Protein AF-A0A5B7T5Q2-F1 (afdb_monomer_lite)

pLDDT: mean 81.12, std 14.85, range [38.41, 97.44]

Foldseek 3Di:
DDPPPPDPPPVLLVLLVPPPVDDQLLSQLLVQCVVPVDQLVSNCVSPVDDSVVSVVCSVVSCVDPVSVVSNVVSVVSVVVVVPADVVNVVVVVVPPVVVVVVVVVVCVVPPDDD

Organism: NCBI:txid938155

Sequence (114 aa):
MHPKSKKGAPKIVDELEANGELNDKQKLFCLYYLQRFNAIWSYQKAYGVSYKIAHSSATRMLANAVIKKQLSILKKQQASDLYFDVADMLPLLAESNLLKQLYFMYACNNAPFD

Radius of gyration: 22.61 Å; chains: 1; bounding box: 33×31×76 Å

Structure (mmCIF, N/CA/C/O backbone):
data_AF-A0A5B7T5Q2-F1
#
_entry.id   AF-A0A5B7T5Q2-F1
#
loop_
_atom_site.group_PDB
_atom_site.id
_atom_site.type_symbol
_atom_site.label_atom_id
_atom_site.label_alt_id
_atom_site.label_comp_id
_atom_site.label_asym_id
_atom_site.label_entity_id
_atom_site.label_seq_id
_atom_site.pdbx_PDB_ins_code
_atom_site.Cartn_x
_atom_site.Cartn_y
_atom_site.Cartn_z
_atom_site.occupancy
_atom_site.B_iso_or_equiv
_atom_site.auth_seq_id
_atom_site.auth_comp_id
_atom_site.auth_asym_id
_atom_site.auth_atom_id
_atom_site.pdbx_PDB_model_num
ATOM 1 N N . MET A 1 1 ? -15.839 -21.587 25.258 1.00 38.41 1 MET A N 1
ATOM 2 C CA . MET A 1 1 ? -15.688 -21.647 23.787 1.00 38.41 1 MET A CA 1
ATOM 3 C C . MET A 1 1 ? -15.434 -20.228 23.305 1.00 38.41 1 MET A C 1
ATOM 5 O O . MET A 1 1 ? -16.362 -19.437 23.312 1.00 38.41 1 MET A O 1
ATOM 9 N N . HIS A 1 2 ? -14.192 -19.857 22.990 1.00 40.44 2 HIS A N 1
ATOM 10 C CA . HIS A 1 2 ? -13.915 -18.520 22.452 1.00 40.44 2 HIS A CA 1
ATOM 11 C C . HIS A 1 2 ? -14.277 -18.505 20.963 1.00 40.44 2 HIS A C 1
ATOM 13 O O . HIS A 1 2 ? -13.783 -19.374 20.232 1.00 40.44 2 HIS A O 1
ATOM 19 N N . PRO A 1 3 ? -15.129 -17.581 20.483 1.00 50.75 3 PRO A N 1
ATOM 20 C CA . PRO A 1 3 ? -15.388 -17.487 19.062 1.00 50.75 3 PRO A CA 1
ATOM 21 C C . PRO A 1 3 ? -14.092 -17.010 18.407 1.00 50.75 3 PRO A C 1
ATOM 23 O O . PRO A 1 3 ? -13.544 -15.962 18.741 1.00 50.75 3 PRO A O 1
ATOM 26 N N . LYS A 1 4 ? -13.563 -17.814 17.484 1.00 48.31 4 LYS A N 1
ATOM 27 C CA . LYS A 1 4 ? -12.504 -17.391 16.569 1.00 48.31 4 LYS A CA 1
ATOM 28 C C . LYS A 1 4 ? -13.041 -16.180 15.803 1.00 48.31 4 LYS A C 1
ATOM 30 O O . LYS A 1 4 ? -13.829 -16.357 14.875 1.00 48.31 4 LYS A O 1
ATOM 35 N N . SER A 1 5 ? -12.645 -14.971 16.196 1.00 45.16 5 SER A N 1
ATOM 36 C CA . SER A 1 5 ? -12.919 -13.766 15.416 1.00 45.16 5 SER A CA 1
ATOM 37 C C . SER A 1 5 ? -12.396 -13.996 13.996 1.00 45.16 5 SER A C 1
ATOM 39 O O . SER A 1 5 ? -11.214 -14.291 13.778 1.00 45.16 5 SER A O 1
ATOM 41 N N . LYS A 1 6 ? -13.311 -13.996 13.024 1.00 44.38 6 LYS A N 1
ATOM 42 C CA . LYS A 1 6 ? -12.985 -14.167 11.612 1.00 44.38 6 LYS A CA 1
ATOM 43 C C . LYS A 1 6 ? -12.187 -12.939 11.177 1.00 44.38 6 LYS A C 1
ATOM 45 O O . LYS A 1 6 ? -12.747 -11.863 11.031 1.00 44.38 6 LYS A O 1
ATOM 50 N N . LYS A 1 7 ? -10.877 -13.157 11.014 1.00 51.03 7 LYS A N 1
ATOM 51 C CA . LYS A 1 7 ? -9.892 -12.431 10.191 1.00 51.03 7 LYS A CA 1
ATOM 52 C C . LYS A 1 7 ? -10.492 -11.218 9.462 1.00 51.03 7 LYS A C 1
ATOM 54 O O . LYS A 1 7 ? -11.314 -11.433 8.589 1.00 51.03 7 LYS A O 1
ATOM 59 N N . GLY A 1 8 ? -9.997 -10.002 9.704 1.00 50.97 8 GLY A N 1
ATOM 60 C CA . GLY A 1 8 ? -10.314 -8.785 8.924 1.00 50.97 8 GLY A CA 1
ATOM 61 C C . GLY A 1 8 ? -9.762 -8.761 7.483 1.00 50.97 8 GLY A C 1
ATOM 62 O O . GLY A 1 8 ? -9.819 -7.748 6.801 1.00 50.97 8 GLY A O 1
ATOM 63 N N . ALA A 1 9 ? -9.225 -9.880 6.989 1.00 53.44 9 ALA A N 1
ATOM 64 C CA . ALA A 1 9 ? -8.729 -10.018 5.618 1.00 53.44 9 ALA A CA 1
ATOM 65 C C . ALA A 1 9 ? -9.801 -10.028 4.492 1.00 53.44 9 ALA A C 1
ATOM 67 O O . ALA A 1 9 ? -9.482 -9.511 3.426 1.00 53.44 9 ALA A O 1
ATOM 68 N N . PRO A 1 10 ? -11.028 -10.577 4.656 1.00 60.84 10 PRO A N 1
ATOM 69 C CA . PRO A 1 10 ? -12.006 -10.675 3.574 1.00 60.84 10 PRO A CA 1
ATOM 70 C C . PRO A 1 10 ? -12.455 -9.296 3.085 1.00 60.84 10 PRO A C 1
ATOM 72 O O . PRO A 1 10 ? -12.376 -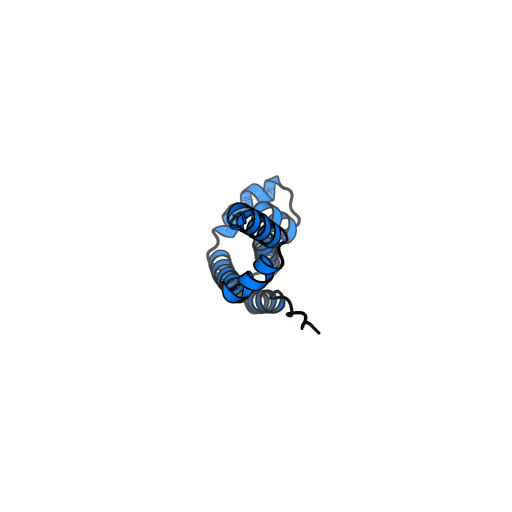9.028 1.895 1.00 60.84 10 PRO A O 1
ATOM 75 N N . LYS A 1 11 ? -12.785 -8.374 4.003 1.00 69.38 11 LYS A N 1
ATOM 76 C CA . LYS A 1 11 ? -13.265 -7.025 3.649 1.00 69.38 11 LYS A CA 1
ATOM 77 C C . LYS A 1 11 ? -12.262 -6.236 2.797 1.00 69.38 11 LYS A C 1
ATOM 79 O O . LYS A 1 11 ? -12.644 -5.561 1.849 1.00 69.38 11 LYS A O 1
ATOM 84 N N . ILE A 1 12 ? -10.972 -6.339 3.128 1.00 76.19 12 ILE A N 1
ATOM 85 C CA . ILE A 1 12 ? -9.885 -5.645 2.418 1.00 76.19 12 ILE A CA 1
ATOM 86 C C . ILE A 1 12 ? -9.746 -6.168 0.981 1.00 76.19 12 ILE A C 1
ATOM 88 O O . ILE A 1 12 ? -9.444 -5.393 0.073 1.00 76.19 12 ILE A O 1
ATOM 92 N N . VAL A 1 13 ? -9.942 -7.474 0.773 1.00 74.94 13 VAL A N 1
ATOM 93 C CA . VAL A 1 13 ? -9.872 -8.099 -0.555 1.00 74.94 13 VAL A CA 1
ATOM 94 C C . VAL A 1 13 ? -11.097 -7.715 -1.387 1.00 74.94 13 VAL A C 1
ATOM 96 O O . VAL A 1 13 ? -10.923 -7.274 -2.520 1.00 74.94 13 VAL A O 1
ATOM 99 N N . ASP A 1 14 ? -12.295 -7.749 -0.803 1.00 76.38 14 ASP A N 1
ATOM 100 C CA . ASP A 1 14 ? -13.542 -7.375 -1.483 1.00 76.38 14 ASP A CA 1
ATOM 101 C C . ASP A 1 14 ? -13.516 -5.905 -1.966 1.00 76.38 14 ASP A C 1
ATOM 103 O O . ASP A 1 14 ? -13.863 -5.602 -3.110 1.00 76.38 14 ASP A O 1
ATOM 107 N N . GLU A 1 15 ? -13.018 -4.977 -1.136 1.00 77.75 15 GLU A N 1
ATOM 108 C CA . GLU A 1 15 ? -12.849 -3.556 -1.494 1.00 77.75 15 GLU A CA 1
ATOM 109 C C . GLU A 1 15 ? -11.796 -3.319 -2.591 1.00 77.75 15 GLU A C 1
ATOM 111 O O . GLU A 1 15 ? -11.872 -2.341 -3.343 1.00 77.75 15 GLU A O 1
ATOM 116 N N . LEU A 1 16 ? -10.782 -4.185 -2.684 1.00 79.94 16 LEU A N 1
ATOM 117 C CA . LEU A 1 16 ? -9.779 -4.141 -3.751 1.00 79.94 16 LEU A CA 1
ATOM 118 C C . LEU A 1 16 ? -10.326 -4.698 -5.065 1.00 79.94 16 LEU A C 1
ATOM 120 O O . LEU A 1 16 ? -10.041 -4.145 -6.129 1.00 79.94 16 LEU A O 1
ATOM 124 N N . GLU A 1 17 ? -11.098 -5.781 -5.004 1.00 76.44 17 GLU A N 1
ATOM 125 C CA . GLU A 1 17 ? -11.708 -6.404 -6.176 1.00 76.44 17 GLU A CA 1
ATOM 126 C C . GLU A 1 17 ? -12.748 -5.487 -6.820 1.00 76.44 17 GLU A C 1
ATOM 128 O O . GLU A 1 17 ? -12.704 -5.306 -8.040 1.00 76.44 17 GLU A O 1
ATOM 133 N N . ALA A 1 18 ? -13.568 -4.812 -6.007 1.00 75.94 18 ALA A N 1
ATOM 134 C CA . ALA A 1 18 ? -14.581 -3.856 -6.454 1.00 75.94 18 ALA A CA 1
ATOM 135 C C . ALA A 1 18 ? -14.009 -2.619 -7.173 1.00 75.94 18 ALA A C 1
ATOM 137 O O . ALA A 1 18 ? -14.727 -1.943 -7.912 1.00 75.94 18 ALA A O 1
ATOM 138 N N . ASN A 1 19 ? -12.722 -2.304 -6.988 1.00 75.44 19 ASN A N 1
ATOM 139 C CA . ASN A 1 19 ? -12.099 -1.178 -7.673 1.00 75.44 19 ASN A CA 1
ATOM 140 C C . ASN A 1 19 ? -11.705 -1.556 -9.115 1.00 75.44 19 ASN A C 1
ATOM 142 O O . ASN A 1 19 ? -10.660 -2.165 -9.355 1.00 75.44 19 ASN A O 1
ATOM 146 N N . GLY A 1 20 ? -12.545 -1.174 -10.081 1.00 78.88 20 GLY A N 1
ATOM 147 C CA . GLY A 1 20 ? -12.314 -1.390 -11.515 1.00 78.88 20 GLY A CA 1
ATOM 148 C C . GLY A 1 20 ? -11.249 -0.485 -12.152 1.00 78.88 20 GLY A C 1
ATOM 149 O O . GLY A 1 20 ? -10.837 -0.746 -13.277 1.00 78.88 20 GLY A O 1
ATOM 150 N N . GLU A 1 21 ? -10.776 0.557 -11.460 1.00 83.75 21 GLU A N 1
ATOM 151 C CA . GLU A 1 21 ? -9.751 1.476 -11.989 1.00 83.75 21 GLU A CA 1
ATOM 152 C C . GLU A 1 21 ? -8.328 0.904 -11.870 1.00 83.75 21 GLU A C 1
ATOM 154 O O . GLU A 1 21 ? -7.404 1.374 -12.536 1.00 83.75 21 GLU A O 1
ATOM 159 N N . LEU A 1 22 ? -8.133 -0.096 -11.001 1.00 88.38 22 LEU A N 1
ATOM 160 C CA . LEU A 1 22 ? -6.836 -0.713 -10.742 1.00 88.38 22 LEU A CA 1
ATOM 161 C C . LEU A 1 22 ? -6.651 -1.993 -11.552 1.00 88.38 22 LEU A C 1
ATOM 163 O O . LEU A 1 22 ? -7.497 -2.882 -11.545 1.00 88.38 22 LEU A O 1
ATOM 167 N N . ASN A 1 23 ? -5.477 -2.132 -12.163 1.00 91.88 23 ASN A N 1
ATOM 168 C CA . ASN A 1 23 ? -5.058 -3.384 -12.785 1.00 91.88 23 ASN A CA 1
ATOM 169 C C . ASN A 1 23 ? -4.738 -4.455 -11.720 1.00 91.88 23 ASN A C 1
ATOM 171 O O . ASN A 1 23 ? -4.337 -4.126 -10.602 1.00 91.88 23 ASN A O 1
ATOM 175 N N . ASP A 1 24 ? -4.781 -5.737 -12.076 1.00 91.50 24 ASP A N 1
ATOM 176 C CA . ASP A 1 24 ? -4.549 -6.858 -11.150 1.00 91.50 24 ASP A CA 1
ATOM 177 C C . ASP A 1 24 ? -3.197 -6.764 -10.429 1.00 91.50 24 ASP A C 1
ATOM 179 O O . ASP A 1 24 ? -3.094 -6.964 -9.218 1.00 91.50 24 ASP A O 1
ATOM 183 N N . LYS A 1 25 ? -2.140 -6.351 -11.142 1.00 93.75 25 LYS A N 1
ATOM 184 C CA . LYS A 1 25 ? -0.812 -6.129 -10.540 1.00 93.75 25 LYS A CA 1
ATOM 185 C C . LYS A 1 25 ? -0.798 -4.964 -9.550 1.00 93.75 25 LYS A C 1
ATOM 187 O O . LYS A 1 25 ? -0.052 -4.983 -8.575 1.00 93.75 25 L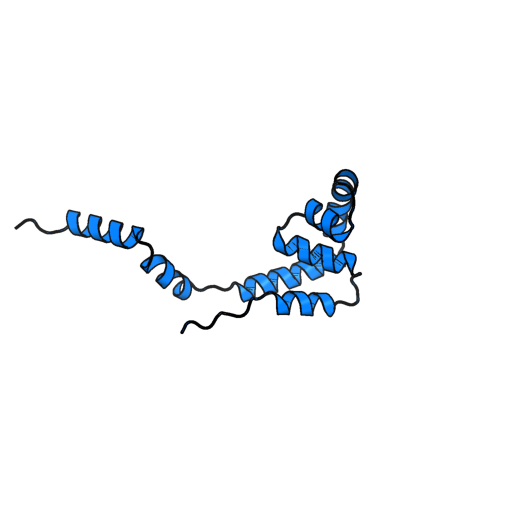YS A O 1
ATOM 192 N N . GLN A 1 26 ? -1.607 -3.936 -9.783 1.00 94.06 26 GLN A N 1
ATOM 193 C CA . GLN A 1 26 ? -1.749 -2.813 -8.858 1.00 94.06 26 GLN A CA 1
ATOM 194 C C . GLN A 1 26 ? -2.539 -3.219 -7.611 1.00 94.06 26 GLN A C 1
ATOM 196 O O . GLN A 1 26 ? -2.147 -2.846 -6.506 1.00 94.06 26 GLN A O 1
ATOM 201 N N . LYS A 1 27 ? -3.583 -4.044 -7.767 1.00 93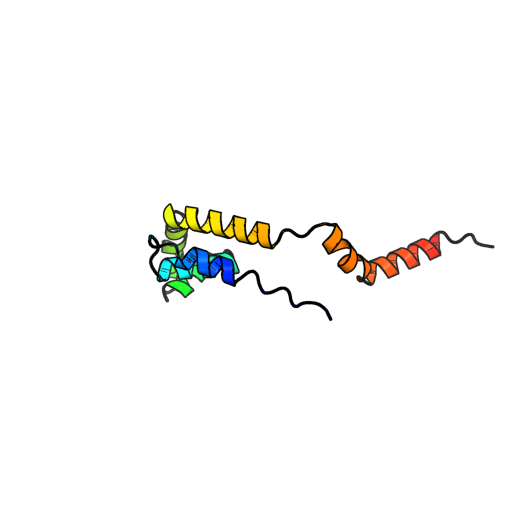.62 27 LYS A N 1
ATOM 202 C CA . LYS A 1 27 ? -4.316 -4.643 -6.643 1.00 93.62 27 LYS A CA 1
ATOM 203 C C . LYS A 1 27 ? -3.389 -5.509 -5.783 1.00 93.62 27 LYS A C 1
ATOM 205 O O . LYS A 1 27 ? -3.305 -5.299 -4.573 1.00 93.62 27 LYS A O 1
ATOM 210 N N . LEU A 1 28 ? -2.600 -6.388 -6.412 1.00 94.50 28 LEU A N 1
ATOM 211 C CA . LEU A 1 28 ? -1.569 -7.189 -5.738 1.00 94.50 28 LEU A CA 1
ATOM 212 C C . LEU A 1 28 ? -0.532 -6.318 -5.020 1.00 94.50 28 LEU A C 1
ATOM 214 O O . LEU A 1 28 ? -0.161 -6.605 -3.884 1.00 94.50 28 LEU A O 1
ATOM 218 N N . PHE A 1 29 ? -0.083 -5.232 -5.654 1.00 95.75 29 PHE A N 1
ATOM 219 C CA . PHE A 1 29 ? 0.839 -4.287 -5.028 1.00 95.75 29 PHE A CA 1
ATOM 220 C C . PHE A 1 29 ? 0.249 -3.678 -3.750 1.00 95.75 29 PHE A C 1
ATOM 222 O O . PHE A 1 29 ? 0.926 -3.670 -2.723 1.00 95.75 29 PHE A O 1
ATOM 229 N N . CYS A 1 30 ? -1.002 -3.208 -3.790 1.00 94.38 30 CYS A N 1
ATOM 230 C CA . CYS A 1 30 ? -1.687 -2.657 -2.620 1.00 94.38 30 CYS A CA 1
ATOM 231 C C . CYS A 1 30 ? -1.800 -3.688 -1.490 1.00 94.38 30 CYS A C 1
ATOM 233 O O . CYS A 1 30 ? -1.503 -3.363 -0.340 1.00 94.38 30 CYS A O 1
ATOM 235 N N . LEU A 1 31 ? -2.159 -4.933 -1.818 1.00 92.81 31 LEU A N 1
ATOM 236 C CA . LEU A 1 31 ? -2.281 -6.022 -0.849 1.00 92.81 31 LEU A CA 1
ATOM 237 C C . LEU A 1 31 ? -0.942 -6.330 -0.157 1.00 92.81 31 LEU A C 1
ATOM 239 O O . LEU A 1 31 ? -0.863 -6.341 1.072 1.00 92.81 31 LEU A O 1
ATOM 243 N N . TYR A 1 32 ? 0.132 -6.520 -0.931 1.00 94.88 32 TYR A N 1
ATOM 244 C CA . TYR A 1 32 ? 1.467 -6.755 -0.369 1.00 94.88 32 TYR A CA 1
ATOM 245 C C . TYR A 1 32 ? 1.975 -5.560 0.441 1.00 94.88 32 TYR A C 1
ATOM 247 O O . TYR A 1 32 ? 2.640 -5.741 1.467 1.00 94.88 32 TYR A O 1
ATOM 255 N N . TYR A 1 33 ? 1.632 -4.343 0.015 1.00 95.19 33 TYR A N 1
ATOM 256 C CA . TYR A 1 33 ? 2.031 -3.136 0.719 1.00 95.19 33 TYR A CA 1
ATOM 257 C C . TYR A 1 33 ? 1.347 -3.018 2.078 1.00 95.19 33 TYR A C 1
ATOM 259 O O . TYR A 1 33 ? 2.020 -2.683 3.045 1.00 95.19 33 TYR A O 1
ATOM 267 N N . LEU A 1 34 ? 0.061 -3.348 2.204 1.00 91.50 34 LEU A N 1
ATOM 268 C CA . LEU A 1 34 ? -0.625 -3.336 3.504 1.00 91.50 34 LEU A CA 1
ATOM 269 C C . LEU A 1 34 ? -0.060 -4.364 4.488 1.00 91.50 34 LEU A C 1
ATOM 271 O O . LEU A 1 34 ? -0.064 -4.130 5.692 1.00 91.50 34 LEU A O 1
ATOM 275 N N . GLN A 1 35 ? 0.476 -5.480 3.990 1.00 89.44 35 GLN A N 1
ATOM 276 C CA . GLN A 1 35 ? 1.050 -6.517 4.844 1.00 89.44 35 GLN A CA 1
ATOM 277 C C . GLN A 1 35 ? 2.342 -6.069 5.548 1.00 89.44 35 GLN A C 1
ATOM 279 O O . GLN A 1 35 ? 2.599 -6.478 6.679 1.00 89.44 35 GLN A O 1
ATOM 284 N N . ARG A 1 36 ? 3.206 -5.306 4.864 1.00 90.12 36 ARG A N 1
ATOM 285 C CA . ARG A 1 36 ? 4.581 -5.024 5.334 1.00 90.12 36 ARG A CA 1
ATOM 286 C C . ARG A 1 36 ? 4.985 -3.555 5.302 1.00 90.12 36 ARG A C 1
ATOM 288 O O . ARG A 1 36 ? 6.092 -3.230 5.716 1.00 90.12 36 ARG A O 1
ATOM 295 N N . PHE A 1 37 ? 4.154 -2.692 4.729 1.00 92.56 37 PHE A N 1
ATOM 296 C CA . PHE A 1 37 ? 4.441 -1.283 4.450 1.0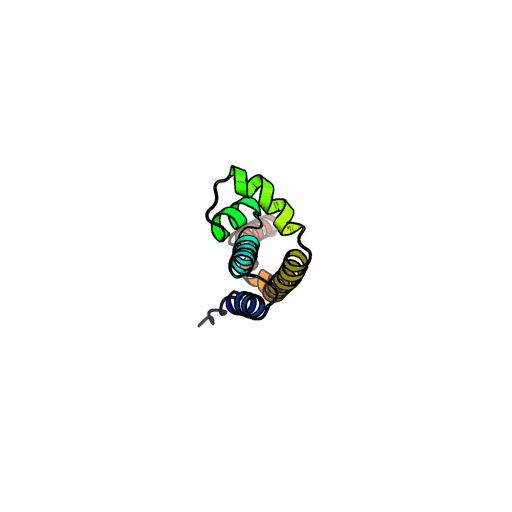0 92.56 37 PHE A CA 1
ATOM 297 C C . PHE A 1 37 ? 5.767 -1.047 3.703 1.00 92.56 37 PHE A C 1
ATOM 299 O O . PHE A 1 37 ? 6.354 0.030 3.768 1.00 92.56 37 PHE A O 1
ATOM 306 N N . ASN A 1 38 ? 6.226 -2.046 2.938 1.00 95.44 38 ASN A N 1
ATOM 307 C CA . ASN A 1 38 ? 7.467 -1.993 2.169 1.00 95.44 38 ASN A CA 1
ATOM 308 C C . ASN A 1 38 ? 7.158 -1.915 0.670 1.00 95.44 38 ASN A C 1
ATOM 310 O O . ASN A 1 38 ? 6.751 -2.903 0.059 1.00 95.44 38 ASN A O 1
ATOM 314 N N . ALA A 1 39 ? 7.382 -0.746 0.070 1.00 96.00 39 ALA A N 1
ATOM 315 C CA . ALA A 1 39 ? 7.057 -0.483 -1.331 1.00 96.00 39 ALA A CA 1
ATOM 316 C C . ALA A 1 39 ? 7.855 -1.360 -2.305 1.00 96.00 39 ALA A C 1
ATOM 318 O O . ALA A 1 39 ? 7.281 -1.955 -3.213 1.00 96.00 39 ALA A O 1
ATOM 319 N N . ILE A 1 40 ? 9.171 -1.459 -2.103 1.00 97.44 40 ILE A N 1
ATOM 320 C CA . ILE A 1 40 ? 10.071 -2.165 -3.023 1.00 97.44 40 ILE A CA 1
ATOM 321 C C . ILE A 1 40 ? 9.713 -3.646 -3.037 1.00 97.44 40 ILE A C 1
ATOM 323 O O . ILE A 1 40 ? 9.456 -4.209 -4.098 1.00 97.44 40 ILE A O 1
ATOM 327 N N . TRP A 1 41 ? 9.609 -4.255 -1.855 1.00 96.88 41 TRP A N 1
ATOM 328 C CA . TRP A 1 41 ? 9.262 -5.666 -1.729 1.00 96.88 41 TRP A CA 1
ATOM 329 C C . TRP A 1 41 ? 7.881 -5.967 -2.324 1.00 96.88 41 TRP A C 1
ATOM 331 O O . TRP A 1 41 ? 7.720 -6.941 -3.058 1.00 96.88 41 TRP A O 1
ATOM 341 N N . SER A 1 42 ? 6.902 -5.094 -2.080 1.00 97.25 42 SER A N 1
ATOM 342 C CA . SER A 1 42 ? 5.546 -5.244 -2.621 1.00 97.25 42 SER A CA 1
ATOM 343 C C . SER A 1 42 ? 5.528 -5.169 -4.143 1.00 97.25 42 SER A C 1
ATOM 345 O O . SER A 1 42 ? 4.856 -5.962 -4.797 1.00 97.25 42 SER A O 1
ATOM 347 N N . TYR A 1 43 ? 6.319 -4.263 -4.721 1.00 97.31 43 TYR A N 1
ATOM 348 C CA . TYR A 1 43 ? 6.463 -4.143 -6.168 1.00 97.31 43 TYR A CA 1
ATOM 349 C C . TYR A 1 43 ? 7.157 -5.365 -6.771 1.00 97.31 43 TYR A C 1
ATOM 351 O O . TYR A 1 43 ? 6.706 -5.890 -7.786 1.00 97.31 43 TYR A O 1
ATOM 359 N N . GLN A 1 44 ? 8.212 -5.875 -6.129 1.00 96.81 44 GLN A N 1
ATOM 360 C CA . GLN A 1 44 ? 8.875 -7.106 -6.568 1.00 96.81 44 GLN A CA 1
ATOM 361 C C . GLN A 1 44 ? 7.912 -8.293 -6.578 1.00 96.81 44 GLN A C 1
ATOM 363 O O . GLN A 1 44 ? 7.924 -9.071 -7.526 1.00 96.81 44 GLN A O 1
ATOM 368 N N . LYS A 1 45 ? 7.058 -8.425 -5.556 1.00 96.75 45 LYS A N 1
ATOM 369 C CA . LYS A 1 45 ? 6.078 -9.514 -5.481 1.00 96.75 45 LYS A CA 1
ATOM 370 C C . LYS A 1 45 ? 4.936 -9.362 -6.477 1.00 96.75 45 LYS A C 1
ATOM 372 O O . LYS A 1 45 ? 4.571 -10.343 -7.110 1.00 96.75 45 LYS A O 1
ATOM 377 N N . ALA A 1 46 ? 4.423 -8.151 -6.668 1.00 96.25 46 ALA A N 1
ATOM 378 C CA . ALA A 1 46 ? 3.327 -7.905 -7.600 1.00 96.25 46 ALA A CA 1
ATOM 379 C C . ALA A 1 46 ? 3.743 -7.992 -9.081 1.00 96.25 46 ALA A C 1
ATOM 381 O O . ALA A 1 46 ? 2.945 -8.400 -9.921 1.00 96.25 46 ALA A O 1
ATOM 382 N N . TYR A 1 47 ? 4.980 -7.606 -9.414 1.00 95.62 47 TYR A N 1
ATOM 383 C CA . TYR A 1 47 ? 5.444 -7.508 -10.805 1.00 95.62 47 TYR A CA 1
ATOM 384 C C . TYR A 1 47 ? 6.499 -8.551 -11.193 1.00 95.62 47 TYR A C 1
ATOM 386 O O . TYR A 1 47 ? 6.809 -8.660 -12.376 1.00 95.62 47 TYR A O 1
ATOM 394 N N . GLY A 1 48 ? 7.053 -9.309 -10.240 1.00 95.69 48 GLY A N 1
ATOM 395 C CA . GLY A 1 48 ? 8.058 -10.345 -10.510 1.00 95.69 48 GLY A CA 1
ATOM 396 C C . GLY A 1 48 ? 9.402 -9.800 -11.005 1.00 95.69 48 GLY A C 1
ATOM 397 O O . GLY A 1 48 ? 10.108 -10.482 -11.740 1.00 95.69 48 GLY A O 1
ATOM 398 N N . VAL A 1 49 ? 9.749 -8.558 -10.651 1.00 96.00 49 VAL A N 1
ATOM 399 C CA . VAL A 1 49 ? 10.935 -7.858 -11.174 1.00 96.00 49 VAL A CA 1
ATOM 400 C C . VAL A 1 49 ? 12.134 -7.905 -10.224 1.00 96.00 49 VAL A C 1
ATOM 402 O O . VAL A 1 49 ? 12.008 -8.130 -9.016 1.00 96.00 49 VAL A O 1
ATOM 405 N N . SER A 1 50 ? 13.320 -7.623 -10.771 1.00 96.81 50 SER A N 1
ATOM 406 C CA . SER A 1 50 ? 14.546 -7.475 -9.986 1.00 96.81 50 SER A CA 1
ATOM 407 C C . SER A 1 50 ? 14.472 -6.286 -9.020 1.00 96.81 50 SER A C 1
ATOM 409 O O . SER A 1 50 ? 13.724 -5.324 -9.226 1.00 96.81 50 SER A O 1
ATOM 411 N N . TYR A 1 51 ? 15.295 -6.330 -7.969 1.00 95.38 51 TYR A N 1
ATOM 412 C CA . TYR A 1 51 ? 15.360 -5.272 -6.958 1.00 95.38 51 TYR A CA 1
ATOM 413 C C . TYR A 1 51 ? 15.632 -3.895 -7.573 1.00 95.38 51 TYR A C 1
ATOM 415 O O . TYR A 1 51 ? 14.960 -2.930 -7.227 1.00 95.38 51 TYR A O 1
ATOM 423 N N . LYS A 1 52 ? 16.563 -3.807 -8.534 1.00 96.56 52 LYS A N 1
ATOM 424 C CA . LYS A 1 52 ? 16.943 -2.541 -9.181 1.00 96.56 52 LYS A CA 1
ATOM 425 C C . LYS A 1 52 ? 15.751 -1.865 -9.870 1.00 96.56 52 LYS A C 1
ATOM 427 O O . LYS A 1 52 ? 15.580 -0.658 -9.739 1.00 96.56 52 LYS A O 1
ATOM 432 N N . ILE A 1 53 ? 14.916 -2.646 -10.561 1.00 95.75 53 ILE A N 1
ATOM 433 C CA . ILE A 1 53 ? 13.719 -2.145 -11.254 1.00 95.75 53 ILE A CA 1
ATOM 434 C C . ILE A 1 53 ? 12.633 -1.759 -10.243 1.00 95.75 53 ILE A C 1
ATOM 436 O O . ILE A 1 53 ? 12.001 -0.709 -10.368 1.00 95.75 53 ILE A O 1
ATOM 440 N N . ALA A 1 54 ? 12.419 -2.590 -9.222 1.00 96.62 54 ALA A N 1
ATOM 441 C CA . ALA A 1 54 ? 11.450 -2.283 -8.177 1.00 96.62 54 ALA A CA 1
ATOM 442 C C . ALA A 1 54 ? 11.831 -1.022 -7.396 1.00 96.62 54 ALA A C 1
ATOM 444 O O . ALA A 1 54 ? 10.962 -0.213 -7.095 1.00 96.62 54 ALA A O 1
ATOM 445 N N . HIS A 1 55 ? 13.115 -0.823 -7.108 1.00 94.56 55 HIS A N 1
ATOM 446 C CA . HIS A 1 55 ? 13.605 0.333 -6.367 1.00 94.56 55 HIS A CA 1
ATOM 447 C C . HIS A 1 55 ? 13.295 1.655 -7.084 1.00 94.56 55 HIS A C 1
ATOM 449 O O . HIS A 1 55 ? 12.825 2.594 -6.447 1.00 94.56 55 HIS A O 1
ATOM 455 N N . SER A 1 56 ? 13.474 1.716 -8.409 1.00 94.12 56 SER A N 1
ATOM 456 C CA . SER A 1 56 ? 13.159 2.918 -9.193 1.00 94.12 56 SER A CA 1
ATOM 457 C C . SER A 1 56 ? 11.656 3.130 -9.417 1.00 94.12 56 SER A C 1
ATOM 459 O O . SER A 1 56 ? 11.209 4.268 -9.548 1.00 94.12 56 SER A O 1
ATOM 461 N N . SER A 1 57 ? 10.863 2.055 -9.459 1.00 96.19 57 SER A N 1
ATOM 462 C CA . SER A 1 57 ? 9.446 2.117 -9.854 1.00 96.19 57 SER A CA 1
ATOM 463 C C . SER A 1 57 ? 8.473 2.181 -8.672 1.00 96.19 57 SER A C 1
ATOM 465 O O . SER A 1 57 ? 7.406 2.787 -8.778 1.00 96.19 57 SER A O 1
ATOM 467 N N . ALA A 1 58 ? 8.815 1.571 -7.534 1.00 95.19 58 ALA A N 1
ATOM 468 C CA . ALA A 1 58 ? 7.901 1.412 -6.403 1.00 95.19 58 ALA A CA 1
ATOM 469 C C . ALA A 1 58 ? 7.517 2.745 -5.746 1.00 95.19 58 ALA A C 1
ATOM 471 O O . ALA A 1 58 ? 6.366 2.935 -5.357 1.00 95.19 58 ALA A O 1
ATOM 472 N N . THR A 1 59 ? 8.454 3.690 -5.657 1.00 92.81 59 THR A N 1
ATOM 473 C CA . THR A 1 59 ? 8.191 5.042 -5.136 1.00 92.81 59 THR A CA 1
ATOM 474 C C . THR A 1 59 ? 7.210 5.796 -6.032 1.00 92.81 59 THR A C 1
ATOM 476 O O . THR A 1 59 ? 6.241 6.375 -5.542 1.00 92.81 59 THR A O 1
ATOM 479 N N . ARG A 1 60 ? 7.386 5.702 -7.357 1.00 94.62 60 ARG A N 1
ATOM 480 C CA . ARG A 1 60 ? 6.451 6.262 -8.342 1.00 94.62 60 ARG A CA 1
ATOM 481 C C . ARG A 1 60 ? 5.071 5.607 -8.262 1.00 94.62 60 ARG A C 1
ATOM 483 O O . ARG A 1 60 ? 4.069 6.296 -8.429 1.00 94.62 60 ARG A O 1
ATOM 490 N N . MET A 1 61 ? 5.004 4.306 -7.969 1.00 95.38 61 MET A N 1
ATOM 491 C CA . MET A 1 61 ? 3.735 3.597 -7.771 1.00 95.38 61 MET A CA 1
ATOM 492 C C . MET A 1 61 ? 2.962 4.140 -6.562 1.00 95.38 61 MET A C 1
ATOM 494 O O . MET A 1 61 ? 1.758 4.353 -6.661 1.00 95.38 61 MET A O 1
ATOM 498 N N . LEU A 1 62 ? 3.641 4.446 -5.452 1.00 94.50 62 LEU A N 1
ATOM 499 C CA . LEU A 1 62 ? 3.002 5.075 -4.288 1.00 94.50 62 LEU A CA 1
ATOM 500 C C . LEU A 1 62 ? 2.536 6.515 -4.547 1.00 94.50 62 LEU A C 1
ATOM 502 O O . LEU A 1 62 ? 1.585 6.972 -3.916 1.00 94.50 62 LEU A O 1
ATOM 506 N N . ALA A 1 63 ? 3.194 7.228 -5.463 1.00 93.50 63 ALA A N 1
ATOM 507 C CA . ALA A 1 63 ? 2.800 8.577 -5.858 1.00 93.50 63 ALA A CA 1
ATOM 508 C C . ALA A 1 63 ? 1.576 8.603 -6.793 1.00 93.50 63 ALA A C 1
ATOM 510 O O . ALA A 1 63 ? 0.970 9.659 -6.971 1.00 93.50 63 ALA A O 1
ATOM 511 N N . ASN A 1 64 ? 1.193 7.466 -7.383 1.00 94.50 64 ASN A N 1
ATOM 512 C CA . ASN A 1 64 ? 0.014 7.384 -8.238 1.00 94.50 64 ASN A CA 1
ATOM 513 C C . ASN A 1 64 ? -1.256 7.721 -7.435 1.00 94.50 64 ASN A C 1
ATOM 515 O O . ASN A 1 64 ? -1.514 7.131 -6.385 1.00 94.50 64 ASN A O 1
ATOM 519 N N . ALA A 1 65 ? -2.060 8.659 -7.942 1.00 93.44 65 ALA A N 1
ATOM 520 C CA . ALA A 1 65 ? -3.236 9.172 -7.244 1.00 93.44 65 ALA A CA 1
ATOM 521 C C . ALA A 1 65 ? -4.273 8.082 -6.917 1.00 93.44 65 ALA A C 1
ATOM 523 O O . ALA A 1 65 ? -4.805 8.067 -5.806 1.00 93.44 65 ALA A O 1
ATOM 524 N N . VAL A 1 66 ? -4.510 7.142 -7.839 1.00 92.06 66 VAL A N 1
ATOM 525 C CA . VAL A 1 66 ? -5.475 6.043 -7.664 1.00 92.06 66 VAL A CA 1
ATOM 526 C C . VAL A 1 66 ? -4.988 5.081 -6.580 1.00 92.06 66 VAL A C 1
ATOM 528 O O . VAL A 1 66 ? -5.725 4.762 -5.648 1.00 92.06 66 VAL A O 1
ATOM 531 N N . ILE A 1 67 ? -3.707 4.699 -6.630 1.00 93.69 67 ILE A N 1
ATOM 532 C CA . ILE A 1 67 ? -3.073 3.833 -5.620 1.00 93.69 67 ILE A CA 1
ATOM 533 C C . ILE A 1 67 ? -3.100 4.491 -4.243 1.00 93.69 67 ILE A C 1
ATOM 535 O O . ILE A 1 67 ? -3.460 3.858 -3.252 1.00 93.69 67 ILE A O 1
ATOM 539 N N . LYS A 1 68 ? -2.744 5.777 -4.169 1.00 93.62 68 LYS A N 1
ATOM 540 C CA . LYS A 1 68 ? -2.733 6.537 -2.918 1.00 93.62 68 LYS A CA 1
ATOM 541 C C . LYS A 1 68 ? -4.132 6.627 -2.307 1.00 93.62 68 LYS A C 1
ATOM 543 O O . LYS A 1 68 ? -4.276 6.418 -1.101 1.00 93.62 68 LYS A O 1
ATOM 548 N N . LYS A 1 69 ? -5.156 6.889 -3.128 1.00 92.06 69 LYS A N 1
ATOM 549 C CA . LYS A 1 69 ? -6.564 6.899 -2.705 1.00 92.06 69 LYS A CA 1
ATOM 550 C C . LYS A 1 69 ? -6.976 5.530 -2.170 1.00 92.06 69 LYS A C 1
ATOM 552 O O . LYS A 1 69 ? -7.438 5.454 -1.034 1.00 92.06 69 LYS A O 1
ATOM 557 N N . GLN A 1 70 ? -6.718 4.456 -2.914 1.00 91.00 70 GLN A N 1
ATOM 558 C CA . GLN A 1 70 ? -7.049 3.100 -2.475 1.00 91.00 70 GLN A CA 1
ATOM 559 C C . GLN A 1 70 ? -6.354 2.737 -1.156 1.00 91.00 70 GLN A C 1
ATOM 561 O O . GLN A 1 70 ? -7.008 2.312 -0.210 1.00 91.00 70 GLN A O 1
ATOM 566 N N . LEU A 1 71 ? -5.044 2.972 -1.038 1.00 92.75 71 LEU A N 1
ATOM 567 C CA . LEU A 1 71 ? -4.306 2.698 0.198 1.00 92.75 71 LEU A CA 1
ATOM 568 C C . LEU A 1 71 ? -4.834 3.501 1.389 1.00 92.75 71 LEU A C 1
ATOM 570 O O . LEU A 1 71 ? -4.794 3.009 2.511 1.00 92.75 71 LEU A O 1
ATOM 574 N N . SER A 1 72 ? -5.320 4.726 1.175 1.00 90.94 72 SER A N 1
ATOM 575 C CA . SER A 1 72 ? -5.916 5.522 2.252 1.00 90.94 72 SER A CA 1
ATOM 576 C C . SER A 1 72 ? -7.234 4.936 2.761 1.00 90.94 72 SER A C 1
ATOM 578 O O . SER A 1 72 ? -7.463 4.946 3.967 1.00 90.94 72 SER A O 1
ATOM 580 N N . ILE A 1 73 ? -8.062 4.393 1.863 1.00 89.38 73 ILE A N 1
ATOM 581 C CA . ILE A 1 73 ? -9.322 3.723 2.208 1.00 89.38 73 ILE A CA 1
ATOM 582 C C . ILE A 1 73 ? -9.007 2.451 2.996 1.00 89.38 73 ILE A C 1
ATOM 584 O O . ILE A 1 73 ? -9.433 2.313 4.139 1.00 89.38 73 ILE A O 1
ATOM 588 N N . LEU A 1 74 ? -8.144 1.593 2.446 1.00 89.56 74 LEU A N 1
ATOM 589 C CA . LEU A 1 74 ? -7.817 0.307 3.061 1.00 89.56 74 LEU A CA 1
ATOM 590 C C . LEU A 1 74 ? -7.127 0.458 4.423 1.00 89.56 74 LEU A C 1
ATOM 592 O O . LEU A 1 74 ? -7.400 -0.307 5.340 1.00 89.56 74 LEU A O 1
ATOM 596 N N . LYS A 1 75 ? -6.262 1.468 4.598 1.00 88.12 75 LYS A N 1
ATOM 597 C CA . LYS A 1 75 ? -5.641 1.757 5.903 1.00 88.12 75 LYS A CA 1
ATOM 598 C C . LYS A 1 75 ? -6.664 2.202 6.944 1.00 88.12 75 LYS A C 1
ATOM 600 O O . LYS A 1 75 ? -6.533 1.820 8.102 1.00 88.12 75 LYS A O 1
ATOM 605 N N . LYS A 1 76 ? -7.661 3.006 6.554 1.00 86.25 76 LYS A N 1
ATOM 606 C CA . LYS A 1 76 ? -8.750 3.399 7.460 1.00 86.25 76 LYS A CA 1
ATOM 607 C C . LYS A 1 76 ? -9.575 2.186 7.867 1.00 86.25 76 LYS A C 1
ATOM 609 O O . LYS A 1 76 ? -9.830 2.028 9.052 1.00 86.25 76 LYS A O 1
ATOM 614 N N . GLN A 1 77 ? -9.895 1.317 6.911 1.00 84.19 77 GLN A N 1
ATOM 615 C CA . GLN A 1 77 ? -10.642 0.089 7.165 1.00 84.19 77 GLN A CA 1
ATOM 616 C C . GLN A 1 77 ? -9.882 -0.862 8.099 1.00 84.19 77 GLN A C 1
ATOM 618 O O . GLN A 1 77 ? -10.430 -1.372 9.073 1.00 84.19 77 GLN A O 1
ATOM 623 N N . GLN A 1 78 ? -8.580 -1.037 7.861 1.00 82.00 78 GLN A N 1
ATOM 624 C CA . GLN A 1 78 ? -7.719 -1.829 8.735 1.00 82.00 78 GLN A CA 1
ATOM 625 C C . GLN A 1 78 ? -7.627 -1.228 10.146 1.00 82.00 78 GLN A C 1
ATOM 627 O O . GLN A 1 78 ? -7.613 -1.972 11.122 1.00 82.00 78 GLN A O 1
ATOM 632 N N . ALA A 1 79 ? -7.573 0.101 10.272 1.00 78.88 79 ALA A N 1
ATOM 633 C CA . ALA A 1 79 ? -7.549 0.775 11.568 1.00 78.88 79 ALA A CA 1
ATOM 634 C C . ALA A 1 79 ? -8.887 0.664 12.316 1.00 78.88 79 ALA A C 1
ATOM 636 O O . ALA A 1 79 ? -8.875 0.485 13.529 1.00 78.88 79 ALA A O 1
ATOM 637 N N . SER A 1 80 ? -10.027 0.731 11.619 1.00 77.12 80 SER A N 1
ATOM 638 C CA . SER A 1 80 ? -11.340 0.522 12.238 1.00 77.12 80 SER A CA 1
ATOM 639 C C . SER A 1 80 ? -11.568 -0.929 12.651 1.00 77.12 80 SER A C 1
ATOM 641 O O . SER A 1 80 ? -12.141 -1.169 13.705 1.00 77.12 80 SER A O 1
ATOM 643 N N . ASP A 1 81 ? -11.090 -1.900 11.865 1.00 70.56 81 ASP A N 1
ATOM 644 C CA . ASP A 1 81 ? -11.153 -3.320 12.240 1.00 70.56 81 ASP A CA 1
ATOM 645 C C . ASP A 1 81 ? -10.207 -3.646 13.416 1.00 70.56 81 ASP A C 1
ATOM 647 O O . ASP A 1 81 ? -10.452 -4.598 14.155 1.00 70.56 81 ASP A O 1
ATOM 651 N N . LEU A 1 82 ? -9.129 -2.870 13.594 1.00 66.75 82 LEU A N 1
ATOM 652 C CA . LEU A 1 82 ? -8.185 -2.991 14.711 1.00 66.75 82 LEU A CA 1
ATOM 653 C C . LEU A 1 82 ? -8.572 -2.124 15.919 1.00 66.75 82 LEU A C 1
ATOM 655 O O . LEU A 1 82 ? -7.802 -2.060 16.873 1.00 66.75 82 LEU A O 1
ATOM 659 N N . TYR A 1 83 ? -9.719 -1.438 15.897 1.00 63.81 83 TYR A N 1
ATOM 660 C CA . TYR A 1 83 ? -10.147 -0.632 17.036 1.00 63.81 83 TYR A CA 1
ATOM 661 C C . TYR A 1 83 ? -10.323 -1.554 18.247 1.00 63.81 83 TYR A C 1
ATOM 663 O O . TYR A 1 83 ? -11.230 -2.381 18.295 1.00 63.81 83 TYR A O 1
ATOM 671 N N . PHE A 1 84 ? -9.377 -1.453 19.172 1.00 64.44 84 PHE A N 1
ATOM 672 C CA . PHE A 1 84 ? -9.240 -2.311 20.335 1.00 64.44 84 PHE A CA 1
ATOM 673 C C . PHE A 1 84 ? -9.276 -1.388 21.540 1.00 64.44 84 PHE A C 1
ATOM 675 O O . PHE A 1 84 ? -8.441 -0.484 21.650 1.00 64.44 84 PHE A O 1
ATOM 682 N N . ASP A 1 85 ? -10.292 -1.545 22.380 1.00 69.31 85 ASP A N 1
ATOM 683 C CA . ASP A 1 85 ? -10.477 -0.648 23.509 1.00 69.31 85 ASP A CA 1
ATOM 684 C C . ASP A 1 85 ? -9.498 -0.999 24.641 1.00 69.31 85 ASP A C 1
ATOM 686 O O . ASP A 1 85 ? -8.989 -2.119 24.742 1.00 69.31 85 ASP A O 1
ATOM 690 N N . VAL A 1 86 ? -9.247 -0.047 25.542 1.00 63.94 86 VAL A N 1
ATOM 691 C CA . VAL A 1 86 ? -8.515 -0.314 26.789 1.00 63.94 86 VAL A CA 1
ATOM 692 C C . VAL A 1 86 ? -9.213 -1.437 27.565 1.00 63.94 86 VAL A C 1
ATOM 694 O O . VAL A 1 86 ? -8.536 -2.286 28.140 1.00 63.94 86 VAL A O 1
ATOM 697 N N . ALA A 1 87 ? -10.547 -1.507 27.502 1.00 69.75 87 ALA A N 1
ATOM 698 C CA . ALA A 1 87 ? -11.341 -2.603 28.052 1.00 69.75 87 ALA A CA 1
ATOM 699 C C . ALA A 1 87 ? -10.965 -3.986 27.489 1.00 69.75 87 ALA A C 1
ATOM 701 O O . ALA A 1 87 ? -10.973 -4.959 28.241 1.00 69.75 87 ALA A O 1
ATOM 702 N N . ASP A 1 88 ? -10.567 -4.074 26.217 1.00 76.88 88 ASP A N 1
ATOM 703 C CA . ASP A 1 88 ? -10.135 -5.326 25.590 1.00 76.88 88 ASP A CA 1
ATOM 704 C C . ASP A 1 88 ? -8.657 -5.652 25.908 1.00 76.88 88 ASP A C 1
ATOM 706 O O . ASP A 1 88 ? -8.266 -6.822 25.942 1.00 76.88 88 ASP A O 1
ATOM 710 N N . MET A 1 89 ? -7.827 -4.636 26.200 1.00 74.19 89 MET A N 1
ATOM 711 C CA . MET A 1 89 ? -6.428 -4.799 26.652 1.00 74.19 89 MET A CA 1
ATOM 712 C C . MET A 1 89 ? -6.321 -5.250 28.103 1.00 74.19 89 MET A C 1
ATOM 714 O O . MET A 1 89 ? -5.420 -6.018 28.446 1.00 74.19 89 MET A O 1
ATOM 718 N N . LEU A 1 90 ? -7.205 -4.755 28.969 1.00 75.69 90 LEU A N 1
ATOM 719 C CA . LEU A 1 90 ? -7.140 -4.973 30.414 1.00 75.69 90 LEU A CA 1
ATOM 720 C C . LEU A 1 90 ? -7.058 -6.462 30.811 1.00 75.69 90 LEU A C 1
ATOM 722 O O . LEU A 1 90 ? -6.203 -6.786 31.639 1.00 75.69 90 LEU A O 1
ATOM 726 N N . PRO A 1 91 ? -7.833 -7.390 30.214 1.00 76.19 91 PRO A N 1
ATOM 727 C CA . PRO A 1 91 ? -7.711 -8.821 30.493 1.00 76.19 91 PRO A CA 1
ATOM 728 C C . PRO A 1 91 ? -6.340 -9.401 30.116 1.00 76.19 91 PRO A C 1
ATOM 730 O O . PRO A 1 91 ? -5.762 -10.160 30.890 1.00 76.19 91 PRO A O 1
ATOM 733 N N . LEU A 1 92 ? -5.773 -9.001 28.972 1.00 73.62 92 LEU A N 1
ATOM 734 C CA . LEU A 1 92 ? -4.464 -9.482 28.504 1.00 73.62 92 LEU A CA 1
ATOM 735 C C . LEU A 1 92 ? -3.323 -9.011 29.415 1.00 73.62 92 LEU A C 1
ATOM 737 O O . LEU A 1 92 ? -2.350 -9.732 29.642 1.00 73.62 92 LEU A O 1
ATOM 741 N N . LEU A 1 93 ? -3.454 -7.803 29.967 1.00 69.44 93 LEU A N 1
ATOM 742 C CA . LEU A 1 93 ? -2.520 -7.267 30.952 1.00 69.44 93 LEU A CA 1
ATOM 743 C C . LEU A 1 93 ? -2.696 -7.947 32.317 1.00 69.44 93 LEU A C 1
ATOM 745 O O . LEU A 1 93 ? -1.701 -8.288 32.954 1.00 69.44 93 LEU A O 1
ATOM 749 N N . ALA A 1 94 ? -3.929 -8.219 32.747 1.00 71.62 94 ALA A N 1
ATOM 750 C CA . ALA A 1 94 ? -4.216 -8.908 34.008 1.00 71.62 94 ALA A CA 1
ATOM 751 C C . ALA A 1 94 ? -3.718 -10.368 34.029 1.00 71.62 94 ALA A C 1
ATOM 753 O O . ALA A 1 94 ? -3.347 -10.896 35.082 1.00 71.62 94 ALA A O 1
ATOM 754 N N . GLU A 1 95 ? -3.669 -11.020 32.867 1.00 73.88 95 GLU A N 1
ATOM 755 C CA . GLU A 1 95 ? -3.079 -12.352 32.702 1.00 73.88 95 GLU A CA 1
ATOM 756 C C . GLU A 1 95 ? -1.545 -12.330 32.640 1.00 73.88 95 GLU A C 1
ATOM 758 O O . GLU A 1 95 ? -0.903 -13.364 32.846 1.00 73.88 95 GLU A O 1
ATOM 763 N N . SER A 1 96 ? -0.931 -11.162 32.419 1.00 73.19 96 SER A N 1
ATOM 764 C CA . SER A 1 96 ? 0.523 -11.043 32.413 1.00 73.19 96 SER A CA 1
ATOM 765 C C . SER A 1 96 ? 1.087 -11.282 33.821 1.00 73.19 96 SER A C 1
ATOM 767 O O . SER A 1 96 ? 0.791 -10.583 34.793 1.00 73.19 96 SER A O 1
ATOM 769 N N . ASN A 1 97 ? 1.935 -12.305 33.939 1.00 68.12 97 ASN A N 1
ATOM 770 C CA . ASN A 1 97 ? 2.524 -12.740 35.209 1.00 68.12 97 ASN A CA 1
ATO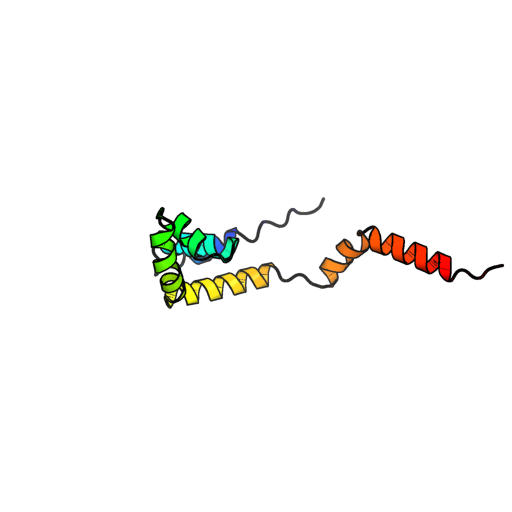M 771 C C . ASN A 1 97 ? 3.369 -11.639 35.885 1.00 68.12 97 ASN A C 1
ATOM 773 O O . ASN A 1 97 ? 3.580 -11.665 37.095 1.00 68.12 97 ASN A O 1
ATOM 777 N N . LEU A 1 98 ? 3.805 -10.640 35.110 1.00 72.12 98 LEU A N 1
ATOM 778 C CA . LEU A 1 98 ? 4.540 -9.471 35.589 1.00 72.12 98 LEU A CA 1
ATOM 779 C C . LEU A 1 98 ? 3.711 -8.597 36.540 1.00 72.12 98 LEU A C 1
ATOM 781 O O . LEU A 1 98 ? 4.246 -8.143 37.546 1.00 72.12 98 LEU A O 1
ATOM 785 N N . LEU A 1 99 ? 2.416 -8.388 36.269 1.00 70.00 99 LEU A N 1
ATOM 786 C CA . LEU A 1 99 ? 1.554 -7.585 37.145 1.00 70.00 99 LEU A CA 1
ATOM 787 C C . LEU A 1 99 ? 1.246 -8.316 38.454 1.00 70.00 99 LEU A C 1
ATOM 789 O O . LEU A 1 99 ? 1.260 -7.697 39.515 1.00 70.00 99 LEU A O 1
ATOM 793 N N . LYS A 1 100 ? 1.057 -9.641 38.403 1.00 75.50 100 LYS A N 1
ATOM 794 C CA . LYS A 1 100 ? 0.916 -10.471 39.610 1.00 75.50 100 LYS A CA 1
ATOM 795 C C . LYS A 1 100 ? 2.191 -10.464 40.454 1.00 75.50 100 LYS A C 1
ATOM 797 O O . LYS A 1 100 ? 2.098 -10.337 41.669 1.00 75.50 100 LYS A O 1
ATOM 802 N N . GLN A 1 101 ? 3.367 -10.536 39.826 1.00 75.81 101 GLN A N 1
ATOM 803 C CA . GLN A 1 101 ? 4.650 -10.423 40.525 1.00 75.81 101 GLN A CA 1
ATOM 804 C C . GLN A 1 101 ? 4.864 -9.028 41.117 1.00 75.81 101 GLN A C 1
ATOM 806 O O . GLN A 1 101 ? 5.245 -8.926 42.276 1.00 75.81 101 GLN A O 1
ATOM 811 N N . LEU A 1 102 ? 4.573 -7.952 40.380 1.00 78.25 102 LEU A N 1
ATOM 812 C CA . LEU A 1 102 ? 4.714 -6.588 40.894 1.00 78.25 102 LEU A CA 1
ATOM 813 C C . LEU A 1 102 ? 3.754 -6.324 42.061 1.00 78.25 102 LEU A C 1
ATOM 815 O O . LEU A 1 102 ? 4.159 -5.739 43.062 1.00 78.25 102 LEU A O 1
ATOM 819 N N . TYR A 1 103 ? 2.510 -6.798 41.962 1.00 80.06 103 TYR A N 1
ATOM 820 C CA . TYR A 1 103 ? 1.532 -6.694 43.042 1.00 80.06 103 TYR A CA 1
ATOM 821 C C . TYR A 1 103 ? 1.951 -7.510 44.269 1.00 80.06 103 TYR A C 1
ATOM 823 O O . TYR A 1 103 ? 1.868 -7.007 45.385 1.00 80.06 103 TYR A O 1
ATOM 831 N N . PHE A 1 104 ? 2.478 -8.724 44.074 1.00 80.00 104 PHE A N 1
ATOM 832 C CA . PHE A 1 104 ? 3.039 -9.533 45.158 1.00 80.00 104 PHE A CA 1
ATOM 833 C C . PHE A 1 104 ? 4.215 -8.818 45.841 1.00 80.00 104 PHE A C 1
ATOM 835 O O . PHE A 1 104 ? 4.214 -8.669 47.057 1.00 80.00 104 PHE A O 1
ATOM 842 N N . MET A 1 105 ? 5.162 -8.272 45.072 1.00 80.75 105 MET A N 1
ATOM 843 C CA . 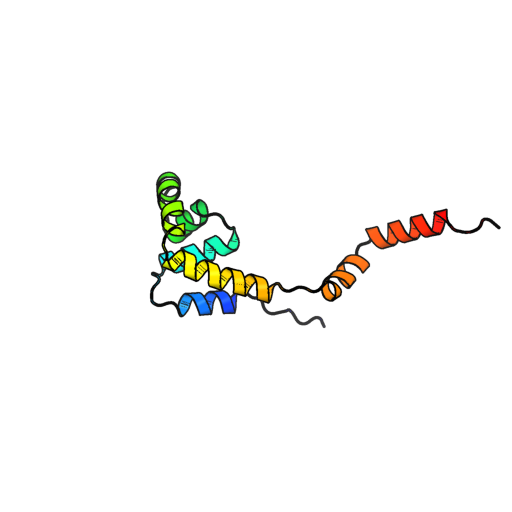MET A 1 105 ? 6.296 -7.514 45.614 1.00 80.75 105 MET A CA 1
ATOM 844 C C . MET A 1 105 ? 5.854 -6.236 46.345 1.00 80.75 105 MET A C 1
ATOM 846 O O . MET A 1 105 ? 6.415 -5.895 47.383 1.00 80.75 105 MET A O 1
ATOM 850 N N . TYR A 1 106 ? 4.847 -5.522 45.838 1.00 80.19 106 TYR A N 1
ATOM 851 C CA . TYR A 1 106 ? 4.307 -4.330 46.497 1.00 80.19 106 TYR A CA 1
ATOM 852 C C . TYR A 1 106 ? 3.564 -4.672 47.796 1.00 80.19 106 TYR A C 1
ATOM 854 O O . TYR A 1 106 ? 3.725 -3.970 48.794 1.00 80.19 106 TYR A O 1
ATOM 862 N N . ALA A 1 107 ? 2.796 -5.764 47.806 1.00 80.75 107 ALA A N 1
ATOM 863 C CA . ALA A 1 107 ? 2.119 -6.265 48.997 1.00 80.75 107 ALA A CA 1
ATOM 864 C C . ALA A 1 107 ? 3.119 -6.746 50.063 1.00 80.75 107 ALA A C 1
ATOM 866 O O . ALA A 1 107 ? 2.936 -6.446 51.238 1.00 80.75 107 ALA A O 1
ATOM 867 N N . CYS A 1 108 ? 4.214 -7.403 49.665 1.00 74.31 108 CYS A N 1
ATOM 868 C CA . CYS A 1 108 ? 5.285 -7.798 50.585 1.00 74.31 108 CYS A CA 1
ATOM 869 C C . CYS A 1 108 ? 6.007 -6.598 51.223 1.00 74.31 108 CYS A C 1
ATOM 871 O O . CYS A 1 108 ? 6.431 -6.697 52.367 1.00 74.31 108 CYS A O 1
ATOM 873 N N . ASN A 1 109 ? 6.140 -5.471 50.514 1.00 72.50 109 ASN A N 1
ATOM 874 C CA . ASN A 1 109 ? 6.835 -4.281 51.024 1.00 72.50 109 ASN A CA 1
ATOM 875 C C . ASN A 1 109 ? 5.967 -3.364 51.903 1.00 72.50 109 ASN A C 1
ATOM 877 O O . ASN A 1 109 ? 6.513 -2.509 52.593 1.00 72.50 109 ASN A O 1
ATOM 881 N N . ASN A 1 110 ? 4.639 -3.510 51.869 1.00 72.25 110 ASN A N 1
ATOM 882 C CA . ASN A 1 110 ? 3.704 -2.674 52.635 1.00 72.25 110 ASN A CA 1
ATOM 883 C C . ASN A 1 110 ? 2.881 -3.467 53.661 1.00 72.25 110 ASN A C 1
ATOM 885 O O . ASN A 1 110 ? 1.948 -2.920 54.249 1.00 72.25 110 ASN A O 1
ATOM 889 N N . ALA A 1 111 ? 3.193 -4.749 53.870 1.00 66.38 111 ALA A N 1
ATOM 890 C CA . ALA A 1 111 ? 2.593 -5.515 54.951 1.00 66.38 111 ALA A CA 1
ATOM 891 C C . ALA A 1 111 ? 3.078 -4.933 56.295 1.00 66.38 111 ALA A C 1
ATOM 893 O O . ALA A 1 111 ? 4.292 -4.830 56.494 1.00 66.38 111 ALA A O 1
ATOM 894 N N . PRO A 1 112 ? 2.176 -4.519 57.204 1.00 61.09 112 PRO A N 1
ATOM 895 C CA . PRO A 1 112 ? 2.584 -4.102 58.537 1.00 61.09 112 PRO A CA 1
ATOM 896 C C . PRO A 1 112 ? 3.276 -5.283 59.226 1.00 61.09 112 PRO A C 1
ATOM 898 O O . PRO A 1 112 ? 2.717 -6.376 59.292 1.00 61.09 112 PRO A O 1
ATOM 901 N N . PHE A 1 113 ? 4.512 -5.062 59.679 1.00 60.62 113 PHE A N 1
ATOM 902 C CA . PHE A 1 113 ? 5.194 -5.965 60.601 1.00 60.62 113 PHE A CA 1
ATOM 903 C C . PHE A 1 113 ? 4.417 -5.940 61.922 1.00 60.62 113 PHE A C 1
ATOM 905 O O . PHE A 1 113 ? 4.408 -4.907 62.593 1.00 60.62 113 PHE A O 1
ATOM 912 N N . ASP A 1 114 ? 3.748 -7.044 62.242 1.00 54.00 114 ASP A N 1
ATOM 913 C CA . ASP A 1 114 ? 3.355 -7.398 63.611 1.00 54.00 114 ASP A CA 1
ATOM 914 C C . ASP A 1 114 ? 4.442 -8.314 64.193 1.00 54.00 114 ASP A C 1
ATOM 916 O O . ASP A 1 114 ? 4.830 -9.275 63.480 1.00 54.00 114 ASP A O 1
#

InterPro domains:
  IPR005335 Terminase small subunit [PF03592] (22-95)
  IPR038713 Terminase small subunit, N-terminal DNA-binding domain, HTH motif superfamily [G3DSA:1.10.10.1400] (19-81)

Secondary structure (DSSP, 8-state):
-------SHHHHHHHHHT-TTS-HHHHHHHHHHHHH--HHHHHHHHH---HHHHHHHHHHHHH-HHHHHHHHHHHHHHHHHT---HHHHHHHHHT-HHHHHHHHHHHHHHS---